Protein AF-A0A7N2MWD8-F1 (afdb_monomer_lite)

Radius of gyration: 21.96 Å; chains: 1; bounding box: 52×41×63 Å

Structure (mmCIF, N/CA/C/O backbone):
data_AF-A0A7N2MWD8-F1
#
_entry.id   AF-A0A7N2MWD8-F1
#
loop_
_atom_site.group_PDB
_atom_site.id
_atom_site.type_symbol
_atom_site.label_atom_id
_atom_site.label_alt_id
_atom_site.label_comp_id
_atom_site.label_asym_id
_atom_site.label_entity_id
_atom_site.label_seq_id
_atom_sit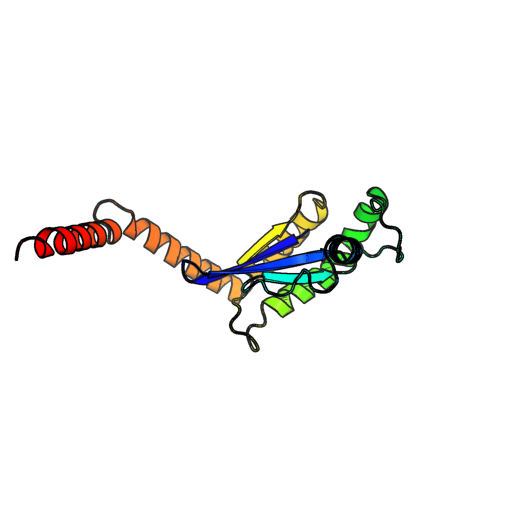e.pdbx_PDB_ins_code
_atom_site.Cartn_x
_atom_site.Cartn_y
_atom_site.Cartn_z
_atom_site.occupancy
_atom_site.B_iso_or_equiv
_atom_site.auth_seq_id
_atom_site.auth_comp_id
_atom_site.auth_asym_id
_atom_site.auth_atom_id
_atom_site.pdbx_PDB_model_num
ATOM 1 N N . MET A 1 1 ? 5.551 -8.218 -0.884 1.00 47.50 1 MET A N 1
ATOM 2 C CA . MET A 1 1 ? 4.086 -8.086 -0.717 1.00 47.50 1 MET A CA 1
ATOM 3 C C . MET A 1 1 ? 3.855 -6.931 0.242 1.00 47.50 1 MET A C 1
ATOM 5 O O . MET A 1 1 ? 4.570 -6.867 1.235 1.00 47.50 1 MET A O 1
ATOM 9 N N . VAL A 1 2 ? 2.971 -5.986 -0.072 1.00 51.81 2 VAL A N 1
ATOM 10 C CA . VAL A 1 2 ? 2.604 -4.909 0.863 1.00 51.81 2 VAL A CA 1
ATOM 11 C C . VAL A 1 2 ? 1.172 -5.179 1.305 1.00 51.81 2 VAL A C 1
ATOM 13 O O . VAL A 1 2 ? 0.279 -5.242 0.470 1.00 51.81 2 VAL A O 1
ATOM 16 N N . SER A 1 3 ? 0.954 -5.393 2.595 1.00 50.50 3 SER A N 1
ATOM 17 C CA . SER A 1 3 ? -0.372 -5.584 3.177 1.00 50.50 3 SER A CA 1
ATOM 18 C C . SER A 1 3 ? -0.814 -4.270 3.800 1.00 50.50 3 SER A C 1
ATOM 20 O O . SER A 1 3 ? -0.159 -3.753 4.700 1.00 50.50 3 SER A O 1
ATOM 22 N N . ILE A 1 4 ? -1.912 -3.713 3.315 1.00 57.56 4 ILE A N 1
ATOM 23 C CA . ILE A 1 4 ? -2.487 -2.475 3.830 1.00 57.56 4 ILE A CA 1
ATOM 24 C C . ILE A 1 4 ? -3.689 -2.857 4.688 1.00 57.56 4 ILE A C 1
ATOM 26 O O . ILE A 1 4 ? -4.593 -3.526 4.194 1.00 57.56 4 ILE A O 1
ATOM 30 N N . SER A 1 5 ? -3.706 -2.466 5.959 1.00 54.34 5 SER A N 1
ATOM 31 C CA . SER A 1 5 ? -4.840 -2.701 6.854 1.00 54.34 5 SER A CA 1
ATOM 32 C C . SER A 1 5 ? -5.543 -1.395 7.214 1.00 54.34 5 SER A C 1
ATOM 34 O O . SER A 1 5 ? -4.931 -0.333 7.345 1.00 54.34 5 SER A O 1
ATOM 36 N N . ALA A 1 6 ? -6.860 -1.489 7.342 1.00 54.94 6 ALA A N 1
ATOM 37 C CA . ALA A 1 6 ? -7.750 -0.408 7.716 1.00 54.94 6 ALA A CA 1
ATOM 38 C C . ALA A 1 6 ? -8.755 -0.934 8.761 1.00 54.94 6 ALA A C 1
ATOM 40 O O . ALA A 1 6 ? -9.222 -2.069 8.650 1.00 54.94 6 ALA A O 1
ATOM 41 N N . ASP A 1 7 ? -9.058 -0.149 9.797 1.00 45.53 7 ASP A N 1
ATOM 42 C CA . ASP A 1 7 ? -9.907 -0.559 10.931 1.00 45.53 7 ASP A CA 1
ATOM 43 C C . ASP A 1 7 ? -11.209 0.261 10.946 1.00 45.53 7 ASP A C 1
ATOM 45 O O . ASP A 1 7 ? -11.164 1.489 10.847 1.00 45.53 7 ASP A O 1
ATOM 49 N N . VAL A 1 8 ? -12.371 -0.404 11.020 1.00 46.59 8 VAL A N 1
ATOM 50 C CA . VAL A 1 8 ? -13.696 0.256 11.014 1.00 46.59 8 VAL A CA 1
ATOM 51 C C . VAL A 1 8 ? -14.326 0.316 12.400 1.00 46.59 8 VAL A C 1
ATOM 53 O O . VAL A 1 8 ? -15.143 1.199 12.645 1.00 46.59 8 VAL A O 1
ATOM 56 N N . LYS A 1 9 ? -14.025 -0.630 13.295 1.00 50.59 9 LYS A N 1
ATOM 57 C CA . LYS A 1 9 ? -14.752 -0.893 14.557 1.00 50.59 9 LYS A CA 1
ATOM 58 C C . LYS A 1 9 ? -13.965 -1.938 15.354 1.00 50.59 9 LYS A C 1
ATOM 60 O O . LYS A 1 9 ? -13.276 -2.723 14.716 1.00 50.59 9 LYS A O 1
ATOM 65 N N . PRO A 1 10 ? -14.170 -2.092 16.681 1.00 49.72 10 PRO A N 1
ATOM 66 C CA . PRO A 1 10 ? -13.300 -2.897 17.554 1.00 49.72 10 PRO A CA 1
ATOM 67 C C . PRO A 1 10 ? -13.060 -4.371 17.155 1.00 49.72 10 PRO A C 1
ATOM 69 O O . PRO A 1 10 ? -12.228 -5.019 17.782 1.00 49.72 10 PRO A O 1
ATOM 72 N N . HIS A 1 11 ? -13.728 -4.908 16.124 1.00 51.31 11 HIS A N 1
ATOM 73 C CA . HIS A 1 11 ? -13.570 -6.282 15.642 1.00 51.31 11 HIS A CA 1
ATOM 74 C C . HIS A 1 11 ? -13.656 -6.468 14.102 1.00 51.31 11 HIS A C 1
ATOM 76 O O . HIS A 1 11 ? -13.771 -7.610 13.663 1.00 51.31 11 HIS A O 1
ATOM 82 N N . ILE A 1 12 ? -13.639 -5.413 13.264 1.00 61.72 12 ILE A N 1
ATOM 83 C CA . ILE A 1 12 ? -13.724 -5.551 11.786 1.00 61.72 12 ILE A CA 1
ATOM 84 C C . ILE A 1 12 ? -12.550 -4.833 11.110 1.00 61.72 12 ILE A C 1
ATOM 86 O O . ILE A 1 12 ? -12.524 -3.604 11.040 1.00 61.72 12 ILE A O 1
ATOM 90 N N . PHE A 1 13 ? -11.630 -5.622 10.550 1.00 70.25 13 PHE A N 1
ATOM 91 C CA . PHE A 1 13 ? -10.498 -5.142 9.759 1.00 70.25 13 PHE A CA 1
ATOM 92 C C . PHE A 1 13 ? -10.747 -5.350 8.264 1.00 70.25 13 PHE A C 1
ATOM 94 O O . PHE A 1 13 ? -11.205 -6.414 7.846 1.00 70.25 13 PHE A O 1
ATOM 101 N N . HIS A 1 14 ? -10.386 -4.350 7.465 1.00 74.88 14 HIS A N 1
ATOM 102 C CA . HIS A 1 14 ? -10.243 -4.470 6.021 1.00 74.88 14 HIS A CA 1
ATOM 103 C C . HIS A 1 14 ? -8.763 -4.587 5.676 1.00 74.88 14 HIS A C 1
ATOM 105 O O . HIS A 1 14 ? -7.961 -3.736 6.055 1.00 74.88 14 HIS A O 1
ATOM 111 N N . VAL A 1 15 ? -8.396 -5.633 4.946 1.00 80.38 15 VAL A N 1
ATOM 112 C CA . VAL A 1 15 ? -7.019 -5.880 4.521 1.00 80.38 15 VAL A CA 1
ATOM 113 C C . VAL A 1 15 ? -6.964 -5.873 3.003 1.00 80.38 15 VAL A C 1
ATOM 115 O O . VAL A 1 15 ? -7.640 -6.651 2.343 1.00 80.38 15 VAL A O 1
ATOM 118 N N . SER A 1 16 ? -6.140 -5.000 2.437 1.00 83.75 16 SER A N 1
ATOM 119 C CA . SER A 1 16 ? -5.821 -4.987 1.013 1.00 83.75 16 SER A CA 1
ATOM 120 C C . SER A 1 16 ? -4.408 -5.522 0.808 1.00 83.75 16 SER A C 1
ATOM 122 O O . SER A 1 16 ? -3.428 -4.903 1.223 1.00 83.75 16 SER A O 1
ATOM 124 N N . PHE A 1 17 ? -4.291 -6.681 0.170 1.00 85.19 17 PHE A N 1
ATOM 125 C CA . PHE A 1 17 ? -3.017 -7.238 -0.264 1.00 85.19 17 PHE A CA 1
ATOM 126 C C . PHE A 1 17 ? -2.603 -6.593 -1.579 1.00 85.19 17 PHE A C 1
ATOM 128 O O . PHE A 1 17 ? -3.245 -6.792 -2.606 1.00 85.19 17 PHE A O 1
ATOM 135 N N . VAL A 1 18 ? -1.504 -5.851 -1.558 1.00 87.06 18 VAL A N 1
ATOM 136 C CA . VAL A 1 18 ? -0.910 -5.246 -2.746 1.00 87.06 18 VAL A CA 1
ATOM 137 C C . VAL A 1 18 ? 0.242 -6.121 -3.216 1.00 87.06 18 VAL A C 1
ATOM 139 O O . VAL A 1 18 ? 1.299 -6.233 -2.577 1.00 87.06 18 VAL A O 1
ATOM 142 N N . ASN A 1 19 ? 0.022 -6.760 -4.357 1.00 87.69 19 ASN A N 1
ATOM 143 C CA . ASN A 1 19 ? 1.003 -7.598 -5.021 1.00 87.69 19 ASN A CA 1
ATOM 144 C C . ASN A 1 19 ? 1.630 -6.859 -6.199 1.00 87.69 19 ASN A C 1
ATOM 146 O O . ASN A 1 19 ? 0.989 -6.060 -6.872 1.00 87.69 19 ASN A O 1
ATOM 150 N N . ILE A 1 20 ? 2.888 -7.171 -6.489 1.00 86.00 20 ILE A N 1
ATOM 151 C CA . ILE A 1 20 ? 3.437 -6.841 -7.801 1.00 86.00 20 ILE A CA 1
ATOM 152 C C . ILE A 1 20 ? 2.830 -7.772 -8.858 1.00 86.00 20 ILE A C 1
ATOM 154 O O . ILE A 1 20 ? 2.521 -8.926 -8.544 1.00 86.00 20 ILE A O 1
ATOM 158 N N . GLU A 1 21 ? 2.682 -7.300 -10.097 1.00 89.25 21 GLU A N 1
ATOM 159 C CA . GLU A 1 21 ? 2.034 -8.042 -11.194 1.00 89.25 21 GLU A CA 1
ATOM 160 C C . GLU A 1 21 ? 2.501 -9.491 -11.326 1.00 89.25 21 GLU A C 1
ATOM 162 O O . GLU A 1 21 ? 1.679 -10.404 -11.427 1.00 89.25 21 GLU A O 1
ATOM 167 N N . TYR A 1 22 ? 3.812 -9.724 -11.288 1.00 86.88 22 TYR A N 1
ATOM 168 C CA . TYR A 1 22 ? 4.360 -11.069 -11.405 1.00 86.88 22 TYR A CA 1
ATOM 169 C C . TYR A 1 22 ? 3.903 -12.005 -10.284 1.00 86.88 22 TYR A C 1
ATOM 171 O O . TYR A 1 22 ? 3.485 -13.134 -10.545 1.00 86.88 22 TYR A O 1
ATOM 179 N N . ASN A 1 23 ? 3.916 -11.529 -9.037 1.00 83.50 23 ASN A N 1
ATOM 180 C CA . ASN A 1 23 ? 3.474 -12.322 -7.891 1.00 83.50 23 ASN A CA 1
ATOM 181 C C . ASN A 1 23 ? 1.965 -12.558 -7.920 1.00 83.50 23 ASN A C 1
ATOM 183 O O . ASN A 1 23 ? 1.525 -13.660 -7.605 1.00 83.50 23 ASN A O 1
ATOM 187 N N . HIS A 1 24 ? 1.183 -11.560 -8.339 1.00 87.31 24 HIS A N 1
ATOM 188 C CA . HIS A 1 24 ? -0.260 -11.712 -8.496 1.00 87.31 24 HIS A CA 1
ATOM 189 C C . HIS A 1 24 ? -0.590 -12.803 -9.528 1.00 87.31 24 HIS A C 1
ATOM 191 O O . HIS A 1 24 ? -1.352 -13.725 -9.241 1.00 87.31 24 HIS A O 1
ATOM 197 N N . LYS A 1 25 ? 0.062 -12.764 -10.700 1.00 86.62 25 LYS A N 1
ATOM 198 C CA . LYS A 1 25 ? -0.090 -13.783 -11.751 1.00 86.62 25 LYS A CA 1
ATOM 199 C C . LYS A 1 25 ? 0.317 -15.173 -11.263 1.00 86.62 25 LYS A C 1
ATOM 201 O O . LYS A 1 25 ? -0.388 -16.141 -11.533 1.00 86.62 25 LYS A O 1
ATOM 206 N N . ARG A 1 26 ? 1.431 -15.286 -10.534 1.00 84.50 26 ARG A N 1
ATOM 207 C CA . ARG A 1 26 ? 1.878 -16.568 -9.966 1.00 84.50 26 ARG A CA 1
ATOM 208 C C . ARG A 1 26 ? 0.905 -17.120 -8.930 1.00 84.50 26 ARG A C 1
ATOM 210 O O . ARG A 1 26 ? 0.631 -18.315 -8.955 1.00 84.50 26 ARG A O 1
ATOM 217 N N . LEU A 1 27 ? 0.341 -16.267 -8.077 1.00 83.44 27 LEU A N 1
ATOM 218 C CA . LEU A 1 27 ? -0.653 -16.677 -7.087 1.00 83.44 27 LEU A CA 1
ATOM 219 C C . LEU A 1 27 ? -1.930 -17.196 -7.765 1.00 83.44 27 LEU A C 1
ATOM 221 O O . LEU A 1 27 ? -2.390 -18.287 -7.442 1.00 83.44 27 LEU A O 1
ATOM 225 N N . LEU A 1 28 ? -2.444 -16.491 -8.779 1.00 84.56 28 LEU A N 1
ATOM 226 C CA . LEU A 1 28 ? -3.608 -16.947 -9.552 1.00 84.56 28 LEU A CA 1
ATOM 227 C C . LEU A 1 28 ? -3.371 -18.285 -10.261 1.00 84.56 28 LEU A C 1
ATOM 229 O O . LEU A 1 28 ? -4.284 -19.097 -10.363 1.00 84.56 28 LEU A O 1
ATOM 233 N N . ARG A 1 29 ? -2.153 -18.545 -10.746 1.00 82.94 29 ARG A N 1
ATOM 234 C CA . ARG A 1 29 ? -1.820 -19.824 -11.392 1.00 82.94 29 ARG A CA 1
ATOM 235 C C . ARG A 1 29 ? -1.800 -20.992 -10.413 1.00 82.94 29 ARG A C 1
ATOM 237 O O . ARG A 1 29 ? -2.219 -22.082 -10.784 1.00 82.94 29 ARG A O 1
ATOM 244 N N . SER A 1 30 ? -1.309 -20.776 -9.194 1.00 78.69 30 SER A N 1
ATOM 245 C CA . SER A 1 30 ? -1.194 -21.841 -8.193 1.00 78.69 30 SER A CA 1
ATOM 246 C C . SER A 1 30 ? -2.504 -22.131 -7.464 1.00 78.69 30 SER A C 1
ATOM 248 O O . SER A 1 30 ? -2.700 -23.249 -6.996 1.00 78.69 30 SER A O 1
ATOM 250 N N . THR A 1 31 ? -3.393 -21.142 -7.368 1.00 78.00 31 THR A N 1
ATOM 251 C CA . THR A 1 31 ? -4.640 -21.249 -6.595 1.00 78.00 31 THR A CA 1
ATOM 252 C C . THR A 1 31 ? -5.901 -21.300 -7.471 1.00 78.00 31 THR A C 1
ATOM 254 O O . THR A 1 31 ? -6.890 -21.912 -7.074 1.00 78.00 31 THR A O 1
ATOM 257 N N . GLY A 1 32 ? -5.861 -20.738 -8.687 1.00 78.94 32 GLY A N 1
ATOM 258 C CA . GLY A 1 32 ? -6.988 -20.631 -9.624 1.00 78.94 32 GLY A CA 1
ATOM 259 C C . GLY A 1 32 ? -7.487 -19.185 -9.829 1.00 78.94 32 GLY A C 1
ATOM 260 O O . GLY A 1 32 ? -7.161 -18.296 -9.041 1.00 78.94 32 GLY A O 1
ATOM 261 N N . PRO A 1 33 ? -8.294 -18.911 -10.874 1.00 73.12 33 PRO A N 1
ATOM 262 C CA . PRO A 1 33 ? -8.735 -17.553 -11.233 1.00 73.12 33 PRO A CA 1
ATOM 263 C C . PRO A 1 33 ? -9.674 -16.896 -10.207 1.00 73.12 33 PRO A C 1
ATOM 265 O O . PRO A 1 33 ? -9.697 -15.675 -10.115 1.00 73.12 33 PRO A O 1
ATOM 268 N N . ASN A 1 34 ? -10.386 -17.696 -9.409 1.00 74.25 34 ASN A N 1
ATOM 269 C CA . ASN A 1 34 ? -11.359 -17.229 -8.412 1.00 74.25 34 ASN A CA 1
ATOM 270 C C . ASN A 1 34 ? -10.794 -17.272 -6.980 1.00 74.25 34 ASN A C 1
ATOM 272 O O . ASN A 1 34 ? -11.535 -17.267 -6.004 1.00 74.25 34 ASN A O 1
ATOM 276 N N . SER A 1 35 ? -9.473 -17.380 -6.825 1.00 67.25 35 SER A N 1
ATOM 277 C CA . SER A 1 35 ? -8.838 -17.637 -5.517 1.00 67.25 35 SER A CA 1
ATOM 278 C C . SER A 1 35 ? -8.888 -16.472 -4.545 1.00 67.25 35 SER A C 1
ATOM 280 O O . SER A 1 35 ? -8.554 -16.623 -3.372 1.00 67.25 35 SER A O 1
ATOM 282 N N . PHE A 1 36 ? -9.279 -15.307 -5.043 1.00 69.69 36 PHE A N 1
ATOM 283 C CA . PHE A 1 36 ? -9.473 -14.101 -4.256 1.00 69.69 36 PHE A CA 1
ATOM 284 C C . PHE A 1 36 ? -10.953 -13.841 -3.955 1.00 69.69 36 PHE A C 1
ATOM 286 O O . PHE A 1 36 ? -11.261 -12.912 -3.210 1.00 69.69 36 PHE A O 1
ATOM 293 N N . ASP A 1 37 ? -11.858 -14.673 -4.479 1.00 68.19 37 ASP A N 1
ATOM 294 C CA . ASP A 1 37 ? -13.291 -14.555 -4.240 1.00 68.19 37 ASP A CA 1
ATOM 295 C C . ASP A 1 37 ? -13.670 -15.174 -2.885 1.00 68.19 37 ASP A C 1
ATOM 297 O O . ASP A 1 37 ? -13.104 -16.172 -2.442 1.00 68.19 37 ASP A O 1
ATOM 301 N N . GLY A 1 38 ? -14.674 -14.595 -2.220 1.00 62.97 38 GLY A N 1
ATOM 302 C CA . GLY A 1 38 ? -15.300 -15.185 -1.027 1.00 62.97 38 GLY A CA 1
ATOM 303 C C . GLY A 1 38 ? -14.740 -14.740 0.329 1.00 62.97 38 GLY A C 1
ATOM 304 O O . GLY A 1 38 ? -15.300 -15.117 1.357 1.00 62.97 38 GLY A O 1
ATOM 305 N N . PHE A 1 39 ? -13.705 -13.897 0.368 1.00 64.81 39 PHE A N 1
ATOM 306 C CA . PHE A 1 39 ? -13.156 -13.369 1.620 1.00 64.81 39 PHE A CA 1
ATOM 307 C C . PHE A 1 39 ? -13.742 -11.992 1.964 1.00 64.81 39 PHE A C 1
ATOM 309 O O . PHE A 1 39 ? -13.254 -10.954 1.518 1.00 64.81 39 PHE A O 1
ATOM 316 N N . SER A 1 40 ? -14.783 -11.953 2.802 1.00 68.56 40 SER A N 1
ATOM 317 C CA . SER A 1 40 ? -15.305 -10.681 3.317 1.00 68.56 40 SER A CA 1
ATOM 318 C C . SER A 1 40 ? -14.232 -9.958 4.141 1.00 68.56 40 SER A C 1
ATOM 320 O O . SER A 1 40 ? -13.744 -10.513 5.124 1.00 68.56 40 SER A O 1
ATOM 322 N N . GLY A 1 41 ? -13.881 -8.729 3.758 1.00 72.56 41 GLY A N 1
ATOM 323 C CA . GLY A 1 41 ? -12.856 -7.929 4.441 1.00 72.56 41 GLY A CA 1
ATOM 324 C C . GLY A 1 41 ? -11.458 -8.022 3.825 1.00 72.56 41 GLY A C 1
ATOM 325 O O . GLY A 1 41 ? -10.566 -7.317 4.289 1.00 72.56 41 GLY A O 1
ATOM 326 N N . PHE A 1 42 ? -11.262 -8.813 2.765 1.00 78.25 42 PHE A N 1
ATOM 327 C CA . PHE A 1 42 ? -9.982 -8.903 2.064 1.00 78.25 42 PHE A CA 1
ATOM 328 C C . PHE A 1 42 ? -10.106 -8.457 0.609 1.00 78.25 42 PHE A C 1
ATOM 330 O O . PHE A 1 42 ? -10.985 -8.913 -0.114 1.00 78.25 42 PHE A O 1
ATOM 337 N N . ASN A 1 43 ? -9.191 -7.594 0.179 1.00 81.62 43 ASN A N 1
ATOM 338 C CA . ASN A 1 43 ? -9.053 -7.147 -1.201 1.00 81.62 43 ASN A CA 1
ATOM 339 C C . ASN A 1 43 ? -7.658 -7.501 -1.715 1.00 81.62 43 ASN A C 1
ATOM 341 O O . ASN A 1 43 ? -6.691 -7.517 -0.955 1.00 81.62 43 ASN A O 1
ATOM 345 N N . PHE A 1 44 ? -7.542 -7.738 -3.017 1.00 85.19 44 PHE A N 1
ATOM 346 C CA . PHE A 1 44 ? -6.264 -7.983 -3.675 1.00 85.19 44 PHE A CA 1
ATOM 347 C C . PHE A 1 44 ? -6.087 -6.956 -4.788 1.00 85.19 44 PHE A C 1
ATOM 349 O O . PHE A 1 44 ? -6.879 -6.893 -5.721 1.00 85.19 44 PHE A O 1
ATOM 356 N N . GLU A 1 45 ? -5.044 -6.147 -4.675 1.00 88.12 45 GLU A N 1
ATOM 357 C CA . GLU A 1 45 ? -4.695 -5.086 -5.614 1.00 88.12 45 GLU A CA 1
ATOM 358 C C . GLU A 1 45 ? -3.328 -5.389 -6.234 1.00 88.12 45 GLU A C 1
ATOM 360 O O . GLU A 1 45 ? -2.509 -6.133 -5.676 1.00 88.12 45 GLU A O 1
ATOM 365 N N . THR A 1 46 ? -3.078 -4.826 -7.414 1.00 89.69 46 THR A N 1
ATOM 366 C CA . THR A 1 46 ? -1.847 -5.086 -8.168 1.00 89.69 46 THR A CA 1
ATOM 367 C C . THR A 1 46 ? -1.150 -3.792 -8.564 1.00 89.69 46 THR A C 1
ATOM 369 O O . THR A 1 46 ? -1.797 -2.841 -8.995 1.00 89.69 46 THR A O 1
ATOM 372 N N . ILE A 1 47 ? 0.179 -3.774 -8.452 1.00 89.00 47 ILE A N 1
ATOM 373 C CA . ILE A 1 47 ? 1.047 -2.697 -8.943 1.00 89.00 47 ILE A CA 1
ATOM 374 C C . ILE A 1 47 ? 2.102 -3.249 -9.919 1.00 89.00 47 ILE A C 1
ATOM 376 O O . ILE A 1 47 ? 2.520 -4.403 -9.782 1.00 89.00 47 ILE A O 1
ATOM 380 N N . PRO A 1 48 ? 2.569 -2.453 -10.895 1.00 87.75 48 PRO A N 1
ATOM 381 C CA . PRO A 1 48 ? 3.589 -2.894 -11.844 1.00 87.75 48 PRO A CA 1
ATOM 382 C C . PRO A 1 48 ? 4.946 -3.101 -11.156 1.00 87.75 48 PRO A C 1
ATOM 384 O O . PRO A 1 48 ? 5.328 -2.323 -10.283 1.00 87.75 48 PRO A O 1
ATOM 387 N N . ASP A 1 49 ? 5.699 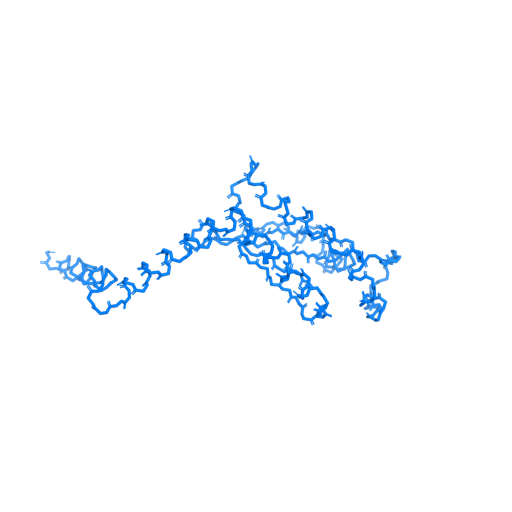-4.121 -11.580 1.00 83.94 49 ASP A N 1
ATOM 388 C CA . ASP A 1 49 ? 7.077 -4.391 -11.125 1.00 83.94 49 ASP A CA 1
ATOM 389 C C . ASP A 1 49 ? 8.156 -3.721 -11.996 1.00 83.94 49 ASP A C 1
ATOM 391 O O . ASP A 1 49 ? 9.331 -3.683 -11.621 1.00 83.94 49 ASP A O 1
ATOM 395 N N . GLY A 1 50 ? 7.768 -3.175 -13.153 1.00 84.38 50 GLY A N 1
ATOM 396 C CA . GLY A 1 50 ? 8.660 -2.510 -14.109 1.00 84.38 50 GLY A CA 1
ATOM 397 C C . GLY A 1 50 ? 9.605 -3.445 -14.859 1.00 84.38 50 GLY A C 1
ATOM 398 O O . GLY A 1 50 ? 10.537 -2.977 -15.514 1.00 84.38 50 GLY A O 1
ATOM 399 N N . LEU A 1 51 ? 9.379 -4.758 -14.775 1.00 85.25 51 LEU A N 1
ATOM 400 C CA . LEU A 1 51 ? 10.160 -5.749 -15.500 1.00 85.25 51 LEU A CA 1
ATOM 401 C C . LEU A 1 51 ? 9.441 -6.178 -16.788 1.00 85.25 51 LEU A C 1
ATOM 403 O O . LEU A 1 51 ? 8.218 -6.066 -16.890 1.00 85.25 51 LEU A O 1
ATOM 407 N N . PRO A 1 52 ? 10.178 -6.683 -17.796 1.00 84.19 52 PRO A N 1
ATOM 408 C CA . PRO A 1 52 ? 9.560 -7.283 -18.969 1.00 84.19 52 PRO A CA 1
ATOM 409 C C . PRO A 1 52 ? 8.598 -8.401 -18.566 1.00 84.19 52 PRO A C 1
ATOM 411 O O . PRO A 1 52 ? 8.903 -9.203 -17.678 1.00 84.19 52 PRO A O 1
ATOM 414 N N . HIS A 1 53 ? 7.454 -8.475 -19.245 1.00 81.44 53 HIS A N 1
ATOM 415 C CA . HIS A 1 53 ? 6.499 -9.548 -19.011 1.00 81.44 53 HIS A CA 1
ATOM 416 C C . HIS A 1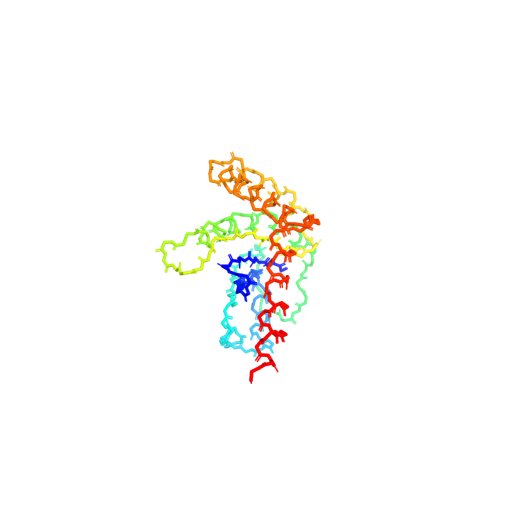 53 ? 7.157 -10.915 -19.218 1.00 81.44 53 HIS A C 1
ATOM 418 O O . HIS A 1 53 ? 7.850 -11.157 -20.205 1.00 81.44 53 HIS A O 1
ATOM 424 N N . SER A 1 54 ? 6.917 -11.808 -18.265 1.00 77.00 54 SER A N 1
ATOM 425 C CA . SER A 1 54 ? 7.367 -13.190 -18.307 1.00 77.00 54 SER A CA 1
ATOM 426 C C . SER A 1 54 ? 6.228 -14.084 -17.854 1.00 77.00 54 SER A C 1
ATOM 428 O O . SER A 1 54 ? 5.668 -13.886 -16.775 1.00 77.00 54 SER A O 1
ATOM 430 N N . ASP A 1 55 ? 5.920 -15.083 -18.676 1.00 74.88 55 ASP A N 1
ATOM 431 C CA . ASP A 1 55 ? 4.980 -16.147 -18.338 1.00 74.88 55 ASP A CA 1
ATOM 432 C C . ASP A 1 55 ? 5.677 -17.366 -17.723 1.00 74.88 55 ASP A C 1
ATOM 434 O O . ASP A 1 55 ? 5.031 -18.387 -17.496 1.00 74.88 55 ASP A O 1
ATOM 438 N N . ALA A 1 56 ? 6.976 -17.290 -17.433 1.00 75.56 56 ALA A N 1
ATOM 439 C CA . ALA A 1 56 ? 7.682 -18.375 -16.767 1.00 75.56 56 ALA A CA 1
ATOM 440 C C . ALA A 1 56 ? 7.287 -18.439 -15.282 1.00 75.56 56 ALA A C 1
ATOM 442 O O . ALA A 1 56 ? 7.380 -17.433 -14.573 1.00 75.56 56 ALA A O 1
ATOM 443 N N . ASP A 1 57 ? 6.887 -19.618 -14.797 1.00 73.62 57 ASP A N 1
ATOM 444 C CA . ASP A 1 57 ? 6.635 -19.862 -13.371 1.00 73.62 57 ASP A CA 1
ATOM 445 C C . ASP A 1 57 ? 7.937 -20.229 -12.645 1.00 73.62 57 ASP A C 1
ATOM 447 O O . ASP A 1 57 ? 8.188 -21.370 -12.266 1.00 73.62 57 ASP A O 1
ATOM 451 N N . VAL A 1 58 ? 8.823 -19.244 -12.528 1.00 79.94 58 VAL A N 1
ATOM 452 C CA . VAL A 1 58 ? 10.122 -19.364 -11.856 1.00 79.94 58 VAL A CA 1
ATOM 453 C C . VAL A 1 58 ? 10.272 -18.240 -10.833 1.00 79.94 58 VAL A C 1
ATOM 455 O O . VAL A 1 58 ? 9.422 -17.364 -10.706 1.00 79.94 58 VAL A O 1
ATOM 458 N N . SER A 1 59 ? 11.342 -18.241 -10.046 1.00 77.19 59 SER A N 1
ATOM 459 C CA . SER A 1 59 ? 11.652 -17.057 -9.242 1.00 77.19 59 SER A CA 1
ATOM 460 C C . SER A 1 59 ? 12.125 -15.930 -10.160 1.00 77.19 59 SER A C 1
ATOM 462 O O . SER A 1 59 ? 13.006 -16.132 -10.997 1.00 77.19 59 SER A O 1
ATOM 464 N N . GLN A 1 60 ? 11.547 -14.738 -9.999 1.00 77.00 60 GLN A N 1
ATOM 465 C CA . GLN A 1 60 ? 11.993 -13.548 -10.721 1.00 77.00 60 GLN A CA 1
ATOM 466 C C . GLN A 1 60 ? 13.448 -13.223 -10.365 1.00 77.00 60 GLN A C 1
ATOM 468 O O . GLN A 1 60 ? 13.906 -13.489 -9.251 1.00 77.00 60 GLN A O 1
ATOM 473 N N . HIS A 1 61 ? 14.180 -12.627 -11.308 1.00 82.00 61 HIS A N 1
ATOM 474 C CA . HIS A 1 61 ? 15.572 -12.258 -11.081 1.00 82.00 61 HIS A CA 1
ATOM 475 C C . HIS A 1 61 ? 15.667 -11.134 -10.040 1.00 82.00 61 HIS A C 1
ATOM 477 O O . HIS A 1 61 ? 15.464 -9.954 -10.338 1.00 82.00 61 HIS A O 1
ATOM 483 N N . ILE A 1 62 ? 15.993 -11.536 -8.815 1.00 78.94 62 ILE A N 1
ATOM 484 C CA . ILE A 1 62 ? 16.008 -10.711 -7.607 1.00 78.94 62 ILE A CA 1
ATOM 485 C C . ILE A 1 62 ? 16.778 -9.377 -7.794 1.00 78.94 62 ILE A C 1
ATOM 487 O O . ILE A 1 62 ? 16.204 -8.329 -7.498 1.00 78.94 62 ILE A O 1
ATOM 491 N N . PRO A 1 63 ? 18.007 -9.341 -8.357 1.00 77.44 63 PRO A N 1
ATOM 492 C CA . PRO A 1 63 ? 18.717 -8.076 -8.585 1.00 77.44 63 PRO A CA 1
ATOM 493 C C . PRO A 1 63 ? 18.019 -7.120 -9.561 1.00 77.44 63 PRO A C 1
ATOM 495 O O . PRO A 1 63 ? 18.063 -5.902 -9.383 1.00 77.44 63 PRO A O 1
ATOM 498 N N . SER A 1 64 ? 17.371 -7.653 -10.602 1.00 80.81 64 SER A N 1
ATOM 499 C CA . SER A 1 64 ? 16.629 -6.827 -11.565 1.00 80.81 64 SER A CA 1
ATOM 500 C C . SER A 1 64 ? 15.402 -6.215 -10.903 1.00 80.81 64 SER A C 1
ATOM 502 O O . SER A 1 64 ? 15.128 -5.032 -11.091 1.00 80.81 64 SER A O 1
ATOM 504 N N . LEU A 1 65 ? 14.713 -7.009 -10.082 1.00 78.69 65 LEU A N 1
ATOM 505 C CA . LEU A 1 65 ? 13.567 -6.567 -9.305 1.00 78.69 65 LEU A CA 1
ATOM 506 C C . LEU A 1 65 ? 13.964 -5.454 -8.323 1.00 78.69 65 LEU A C 1
ATOM 508 O O . LEU A 1 65 ? 13.373 -4.379 -8.355 1.00 78.69 65 LEU A O 1
ATOM 512 N N . ALA A 1 66 ? 15.039 -5.648 -7.552 1.00 72.19 66 ALA A N 1
ATOM 513 C CA . ALA A 1 66 ? 15.561 -4.643 -6.620 1.00 72.19 66 ALA A CA 1
ATOM 514 C C . ALA A 1 66 ? 15.894 -3.298 -7.298 1.00 72.19 66 ALA A C 1
ATOM 516 O O . ALA A 1 66 ? 15.708 -2.236 -6.711 1.00 72.19 66 ALA A O 1
ATOM 517 N N . LYS A 1 67 ? 16.357 -3.325 -8.555 1.00 75.44 67 LYS A N 1
ATOM 518 C CA . LYS A 1 67 ? 16.665 -2.117 -9.339 1.00 75.44 67 LYS A CA 1
ATOM 519 C C . LYS A 1 67 ? 15.423 -1.447 -9.942 1.00 75.44 67 LYS A C 1
ATOM 521 O O . LYS A 1 67 ? 15.449 -0.240 -10.193 1.00 75.44 67 LYS A O 1
ATOM 526 N N . SER A 1 68 ? 14.385 -2.227 -10.230 1.00 78.00 68 SER A N 1
ATOM 527 C CA . SER A 1 68 ? 13.171 -1.783 -10.920 1.00 78.00 68 SER A CA 1
ATOM 528 C C . SER A 1 68 ? 12.131 -1.212 -9.956 1.00 78.00 68 SER A C 1
ATOM 530 O O . SER A 1 68 ? 11.609 -0.121 -10.180 1.00 78.00 68 SER A O 1
ATOM 532 N N . LEU A 1 69 ? 11.888 -1.901 -8.834 1.00 77.19 69 LEU A N 1
ATOM 533 C CA . LEU A 1 69 ? 10.813 -1.564 -7.898 1.00 77.19 69 LEU A CA 1
ATOM 534 C C . LEU A 1 69 ? 10.852 -0.113 -7.384 1.00 77.19 69 LEU A C 1
ATOM 536 O O . LEU A 1 69 ? 9.798 0.524 -7.408 1.00 77.19 69 LEU A O 1
ATOM 540 N N . PRO A 1 70 ? 12.002 0.468 -6.980 1.00 69.12 70 PRO A N 1
ATOM 541 C CA . PRO A 1 70 ? 12.032 1.864 -6.531 1.00 69.12 70 PRO A CA 1
ATOM 542 C C . PRO A 1 70 ? 11.615 2.857 -7.623 1.00 69.12 70 PRO A C 1
ATOM 544 O O . PRO A 1 70 ? 11.042 3.901 -7.342 1.00 69.12 70 PRO A O 1
ATOM 547 N N . LYS A 1 71 ? 11.868 2.525 -8.894 1.00 72.88 71 LYS A N 1
ATOM 548 C CA . LYS A 1 71 ? 11.581 3.406 -10.033 1.00 72.88 71 LYS A CA 1
ATOM 549 C C . LYS A 1 71 ? 10.139 3.306 -10.502 1.00 72.88 71 LYS A C 1
ATOM 551 O O . LYS A 1 71 ? 9.608 4.270 -11.044 1.00 72.88 71 LYS A O 1
ATOM 556 N N . THR A 1 72 ? 9.535 2.133 -10.346 1.00 76.25 72 THR A N 1
ATOM 557 C CA . THR A 1 72 ? 8.252 1.825 -10.979 1.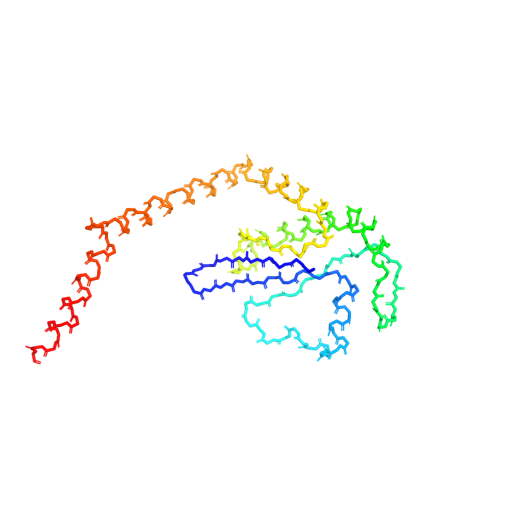00 76.25 72 THR A CA 1
ATOM 558 C C . THR A 1 72 ? 7.099 1.737 -9.991 1.00 76.25 72 THR A C 1
ATOM 560 O O . THR A 1 72 ? 5.977 2.050 -10.372 1.00 76.25 72 THR A O 1
ATOM 563 N N . CYS A 1 73 ? 7.332 1.363 -8.732 1.00 75.25 73 CYS A N 1
ATOM 564 C CA . CYS A 1 73 ? 6.235 1.093 -7.800 1.00 75.25 73 CYS A CA 1
ATOM 565 C C . CYS A 1 73 ? 5.766 2.306 -7.001 1.00 75.25 73 CYS A C 1
ATOM 567 O O . CYS A 1 73 ? 4.621 2.295 -6.561 1.00 75.25 73 CYS A O 1
ATOM 569 N N . LEU A 1 74 ? 6.601 3.335 -6.809 1.00 74.69 74 LEU A N 1
ATOM 570 C CA . LEU A 1 74 ? 6.281 4.436 -5.895 1.00 74.69 74 LEU A CA 1
ATOM 571 C C . LEU A 1 74 ? 5.011 5.187 -6.316 1.00 74.69 74 LEU A C 1
ATOM 573 O O . LEU A 1 74 ? 4.066 5.294 -5.538 1.00 74.69 74 LEU A O 1
ATOM 577 N N . VAL A 1 75 ? 4.964 5.657 -7.564 1.00 78.88 75 VAL A N 1
ATOM 578 C CA . VAL A 1 75 ? 3.817 6.418 -8.083 1.00 78.88 75 VAL A CA 1
ATOM 579 C C . VAL A 1 75 ? 2.534 5.569 -8.109 1.00 78.88 75 VAL A C 1
ATOM 581 O O . VAL A 1 75 ? 1.525 6.021 -7.568 1.00 78.88 75 VAL A O 1
ATOM 584 N N . PRO A 1 76 ? 2.532 4.332 -8.647 1.00 81.94 76 PRO A N 1
ATOM 585 C CA . PRO A 1 76 ? 1.364 3.454 -8.575 1.00 81.94 76 PRO A CA 1
ATOM 586 C C . PRO A 1 76 ? 0.903 3.145 -7.150 1.00 81.94 76 PRO A C 1
ATOM 588 O O . PRO A 1 76 ? -0.300 3.115 -6.906 1.00 81.94 76 PRO A O 1
ATOM 591 N N . LEU A 1 77 ? 1.831 2.948 -6.206 1.00 81.12 77 LEU A N 1
ATOM 592 C CA . LEU A 1 77 ? 1.494 2.698 -4.806 1.00 81.12 77 LEU A CA 1
ATOM 593 C C . LEU A 1 77 ? 0.823 3.920 -4.170 1.00 81.12 77 LEU A C 1
ATOM 595 O O . LEU A 1 77 ? -0.195 3.767 -3.502 1.00 81.12 77 LEU A O 1
ATOM 599 N N . CYS A 1 78 ? 1.339 5.127 -4.419 1.00 78.88 78 CYS A N 1
ATOM 600 C CA . CYS A 1 78 ? 0.725 6.364 -3.934 1.00 78.88 78 CYS A CA 1
ATOM 601 C C . CYS A 1 78 ? -0.685 6.540 -4.504 1.00 78.88 78 CYS A C 1
ATOM 603 O O . CYS A 1 78 ? -1.628 6.748 -3.747 1.00 78.88 78 CYS A O 1
ATOM 605 N N . ASN A 1 79 ? -0.850 6.366 -5.818 1.00 82.62 79 ASN A N 1
ATOM 606 C CA . ASN A 1 79 ? -2.157 6.449 -6.471 1.00 82.62 79 ASN A CA 1
ATOM 607 C C . ASN A 1 79 ? -3.144 5.418 -5.908 1.00 82.62 79 ASN A C 1
ATOM 609 O O . ASN A 1 79 ? -4.318 5.729 -5.712 1.00 82.62 79 ASN A O 1
ATOM 613 N N . LEU A 1 80 ? -2.669 4.203 -5.617 1.00 84.94 80 LEU A N 1
ATOM 614 C CA . LEU A 1 80 ? -3.480 3.161 -4.999 1.00 84.94 80 LEU A CA 1
ATOM 615 C C . LEU A 1 80 ? -3.897 3.543 -3.575 1.00 84.94 80 LEU A C 1
ATOM 617 O O . LEU A 1 80 ? -5.066 3.405 -3.238 1.00 84.94 80 LEU A O 1
ATOM 621 N N . ILE A 1 81 ? -2.986 4.071 -2.755 1.00 82.88 81 ILE A N 1
ATOM 622 C CA . ILE A 1 81 ? -3.311 4.550 -1.403 1.00 82.88 81 ILE A CA 1
ATOM 623 C C . ILE A 1 81 ? -4.322 5.701 -1.468 1.00 82.88 81 ILE A C 1
ATOM 625 O O . ILE A 1 81 ? -5.295 5.700 -0.718 1.00 82.88 81 ILE A O 1
ATOM 629 N N . THR A 1 82 ? -4.147 6.653 -2.388 1.00 84.12 82 THR A N 1
ATOM 630 C CA . THR A 1 82 ? -5.109 7.742 -2.609 1.00 84.12 82 THR A CA 1
ATOM 631 C C . THR A 1 82 ? -6.486 7.199 -2.987 1.00 84.12 82 THR A C 1
ATOM 633 O O . THR A 1 82 ? -7.475 7.629 -2.402 1.00 84.12 82 THR A O 1
ATOM 636 N N . LYS A 1 83 ? -6.551 6.217 -3.896 1.00 85.75 83 LYS A N 1
ATOM 637 C CA . LYS A 1 83 ? -7.794 5.526 -4.275 1.00 85.75 83 LYS A CA 1
ATOM 638 C C . LYS A 1 83 ? -8.436 4.816 -3.079 1.00 85.75 83 LYS A C 1
ATOM 640 O O . LYS A 1 83 ? -9.637 4.938 -2.885 1.00 85.75 83 LYS A O 1
ATOM 645 N N . LEU A 1 84 ? -7.656 4.091 -2.275 1.00 82.88 84 LEU A N 1
ATOM 646 C CA . LEU A 1 84 ? -8.156 3.374 -1.093 1.00 82.88 84 LEU A CA 1
ATOM 647 C C . LEU A 1 84 ? -8.665 4.330 -0.002 1.00 82.88 84 LEU A C 1
ATOM 649 O O . LEU A 1 84 ? -9.593 3.994 0.725 1.00 82.88 84 LEU A O 1
ATOM 653 N N . ASN A 1 85 ? -8.082 5.526 0.096 1.00 83.38 85 ASN A N 1
ATOM 654 C CA . ASN A 1 85 ? -8.515 6.569 1.026 1.00 83.38 85 ASN A CA 1
ATOM 655 C C . ASN A 1 85 ? -9.742 7.356 0.543 1.00 83.38 85 ASN A C 1
ATOM 657 O O . ASN A 1 85 ? -10.354 8.073 1.342 1.00 83.38 85 ASN A O 1
ATOM 661 N N . ASP A 1 86 ? -10.111 7.247 -0.735 1.00 83.75 86 ASP A N 1
ATOM 662 C CA . ASP A 1 86 ? -11.313 7.868 -1.287 1.00 83.75 86 ASP A CA 1
ATOM 663 C C . ASP A 1 86 ? -12.563 7.049 -0.924 1.00 83.75 86 ASP A C 1
ATOM 665 O O . ASP A 1 86 ? -13.098 6.245 -1.688 1.00 83.75 86 ASP A O 1
ATOM 669 N N . THR A 1 87 ? -13.031 7.268 0.303 1.00 71.06 87 THR A N 1
ATOM 670 C CA . THR A 1 87 ? -14.190 6.581 0.901 1.00 71.06 87 THR A CA 1
ATOM 671 C C . THR A 1 87 ? -15.541 7.050 0.354 1.00 71.06 87 THR A C 1
ATOM 673 O O . THR A 1 87 ? -16.583 6.544 0.758 1.00 71.06 87 THR A O 1
ATOM 676 N N . SER A 1 88 ? -15.552 7.965 -0.619 1.00 73.81 88 SER A N 1
ATOM 677 C CA . SER A 1 88 ? -16.774 8.538 -1.201 1.00 73.81 88 SER A CA 1
ATOM 678 C C . SER A 1 88 ? -17.705 7.494 -1.836 1.00 73.81 88 SER A C 1
ATOM 680 O O . SER A 1 88 ? -18.893 7.752 -2.016 1.00 73.81 88 SER A O 1
ATOM 682 N N . SER A 1 89 ? -17.169 6.322 -2.194 1.00 63.28 89 SER A N 1
ATOM 683 C CA . SER A 1 89 ? -17.874 5.265 -2.932 1.00 63.28 89 SER A CA 1
ATOM 684 C C . SER A 1 89 ? -18.027 3.939 -2.175 1.00 63.28 89 SER A C 1
ATOM 686 O O . SER A 1 89 ? -18.665 3.022 -2.693 1.00 63.28 89 SER A O 1
ATOM 688 N N . SER A 1 90 ? -17.473 3.800 -0.963 1.00 68.06 90 SER A N 1
ATOM 689 C CA . SER A 1 90 ? -17.520 2.536 -0.215 1.00 68.06 90 SER A CA 1
ATOM 690 C C . SER A 1 90 ? -17.579 2.746 1.301 1.00 68.06 90 SER A C 1
ATOM 692 O O . SER A 1 90 ? -17.075 3.734 1.818 1.00 68.06 90 SER A O 1
ATOM 694 N N . ASN A 1 91 ? -18.133 1.773 2.032 1.00 70.25 91 ASN A N 1
ATOM 695 C CA . ASN A 1 91 ? -18.116 1.753 3.505 1.00 70.25 91 ASN A CA 1
ATOM 696 C C . ASN A 1 91 ? -16.763 1.280 4.087 1.00 70.25 91 ASN A C 1
ATOM 698 O O . ASN A 1 91 ? -16.696 0.905 5.258 1.00 70.25 91 ASN A O 1
ATOM 702 N N . VAL A 1 92 ? -15.708 1.231 3.268 1.00 72.69 92 VAL A N 1
ATOM 703 C CA . VAL A 1 92 ? -14.350 0.860 3.687 1.00 72.69 92 VAL A CA 1
ATOM 704 C C . VAL A 1 92 ? -13.685 2.106 4.279 1.00 72.69 92 VAL A C 1
ATOM 706 O O . VAL A 1 92 ? -13.816 3.186 3.704 1.00 72.69 92 VAL A O 1
ATOM 709 N N . PRO A 1 93 ? -13.005 2.007 5.430 1.00 74.25 93 PRO A N 1
ATOM 710 C CA . PRO A 1 93 ? -12.382 3.157 6.062 1.00 74.25 93 PRO A CA 1
ATOM 711 C C . PRO A 1 93 ? -11.072 3.497 5.332 1.00 74.25 93 PRO A C 1
ATOM 713 O O . PRO A 1 93 ? -10.509 2.639 4.643 1.00 74.25 93 PRO A O 1
ATOM 716 N N . PRO A 1 94 ? -10.541 4.717 5.514 1.00 80.50 94 PRO A N 1
ATOM 717 C CA . PRO A 1 94 ? -9.228 5.064 4.994 1.00 80.50 94 PRO A CA 1
ATOM 718 C C . PRO A 1 94 ? -8.146 4.137 5.554 1.00 80.50 94 PRO A C 1
ATOM 720 O O . PRO A 1 94 ? -8.259 3.616 6.665 1.00 80.50 94 PRO A O 1
ATOM 723 N N . VAL A 1 95 ? -7.067 3.984 4.798 1.00 80.81 95 VAL A N 1
ATOM 724 C CA . VAL A 1 95 ? -5.871 3.246 5.193 1.00 80.81 95 VAL A CA 1
ATOM 725 C C . VAL A 1 95 ? -5.330 3.786 6.515 1.00 80.81 95 VAL A C 1
ATOM 727 O O . VAL A 1 95 ? -5.003 4.968 6.625 1.00 80.81 95 VAL A O 1
ATOM 730 N N . THR A 1 96 ? -5.186 2.906 7.506 1.00 76.25 96 THR A N 1
ATOM 731 C CA . THR A 1 96 ? -4.627 3.258 8.820 1.00 76.25 96 THR A CA 1
ATOM 732 C C . THR A 1 96 ? -3.235 2.680 9.034 1.00 76.25 96 THR A C 1
ATOM 734 O O . THR A 1 96 ? -2.471 3.207 9.840 1.00 76.25 96 THR A O 1
ATOM 737 N N . THR A 1 97 ? -2.878 1.590 8.351 1.00 78.25 97 THR A N 1
ATOM 738 C CA . THR A 1 97 ? -1.594 0.905 8.537 1.00 78.25 97 THR A CA 1
ATOM 739 C C . THR A 1 97 ? -1.106 0.264 7.240 1.00 78.25 97 THR A C 1
ATOM 741 O O . THR A 1 97 ? -1.875 -0.313 6.474 1.00 78.25 97 THR A O 1
ATOM 744 N N . ILE A 1 98 ? 0.205 0.346 7.005 1.00 79.56 98 ILE A N 1
ATOM 745 C CA . ILE A 1 98 ? 0.890 -0.296 5.880 1.00 79.56 98 ILE A CA 1
ATOM 746 C C . ILE A 1 98 ? 1.963 -1.225 6.444 1.00 79.56 98 ILE A C 1
ATOM 748 O O . ILE A 1 98 ? 2.839 -0.802 7.193 1.00 79.56 98 ILE A O 1
ATOM 752 N N . ILE A 1 99 ? 1.900 -2.495 6.060 1.00 75.88 99 ILE A N 1
ATOM 753 C CA . ILE A 1 99 ? 2.856 -3.536 6.424 1.00 75.88 99 ILE A CA 1
ATOM 754 C C . ILE A 1 99 ? 3.583 -3.947 5.147 1.00 75.88 99 ILE A C 1
ATOM 756 O O . ILE A 1 99 ? 2.999 -4.560 4.256 1.00 75.88 99 ILE A O 1
ATOM 760 N N . ALA A 1 100 ? 4.861 -3.603 5.037 1.00 75.06 100 ALA A N 1
ATOM 761 C CA . ALA A 1 100 ? 5.678 -3.950 3.880 1.00 75.06 100 ALA A CA 1
ATOM 762 C C . ALA A 1 100 ? 6.640 -5.100 4.203 1.00 75.06 100 ALA A C 1
ATOM 764 O O . ALA A 1 100 ? 7.266 -5.128 5.261 1.00 75.06 100 ALA A O 1
ATOM 765 N N . ASP A 1 101 ? 6.769 -6.033 3.263 1.00 70.88 101 ASP A N 1
ATOM 766 C CA . ASP A 1 101 ? 7.791 -7.078 3.288 1.00 70.88 101 ASP A CA 1
ATOM 767 C C . ASP A 1 101 ? 9.204 -6.477 3.113 1.00 70.88 101 ASP A C 1
ATOM 769 O O . ASP A 1 101 ? 9.427 -5.596 2.277 1.00 70.88 101 ASP A O 1
ATOM 773 N N . GLY A 1 102 ? 10.160 -6.957 3.911 1.00 56.38 102 GLY A N 1
ATOM 774 C CA . GLY A 1 102 ? 11.467 -6.343 4.176 1.00 56.38 102 GLY A CA 1
ATOM 775 C C . GLY A 1 102 ? 12.482 -6.376 3.030 1.00 56.38 102 GLY A C 1
ATOM 776 O O . GLY A 1 102 ? 13.643 -6.037 3.242 1.00 56.38 102 GLY A O 1
ATOM 777 N N . TYR A 1 103 ? 12.086 -6.771 1.819 1.00 55.94 103 TYR A N 1
ATOM 778 C CA . TYR A 1 103 ? 12.999 -6.818 0.674 1.00 55.94 103 TYR A CA 1
ATOM 779 C C . TYR A 1 103 ? 13.284 -5.434 0.057 1.00 55.94 103 TYR A C 1
ATOM 781 O O . TYR A 1 103 ? 14.305 -5.245 -0.600 1.00 55.94 103 TYR A O 1
ATOM 789 N N . ASN A 1 104 ? 12.426 -4.436 0.297 1.00 54.53 104 ASN A N 1
ATOM 790 C CA . ASN A 1 104 ? 12.575 -3.090 -0.262 1.00 54.53 104 ASN A CA 1
ATOM 791 C C . ASN A 1 104 ? 12.880 -2.060 0.831 1.00 54.53 104 ASN A C 1
ATOM 793 O O . ASN A 1 104 ? 12.044 -1.216 1.142 1.00 54.53 104 ASN A O 1
ATOM 797 N N . ASN A 1 105 ? 14.093 -2.089 1.389 1.00 50.16 105 ASN A N 1
ATOM 798 C CA . ASN A 1 105 ? 14.538 -1.063 2.345 1.00 50.16 105 ASN A CA 1
ATOM 799 C C . ASN A 1 105 ? 14.397 0.365 1.774 1.00 50.16 105 ASN A C 1
ATOM 801 O O . ASN A 1 105 ? 14.023 1.279 2.493 1.00 50.16 105 ASN A O 1
ATOM 805 N N . VAL A 1 106 ? 14.592 0.529 0.458 1.00 51.31 106 VAL A N 1
ATOM 806 C CA . VAL 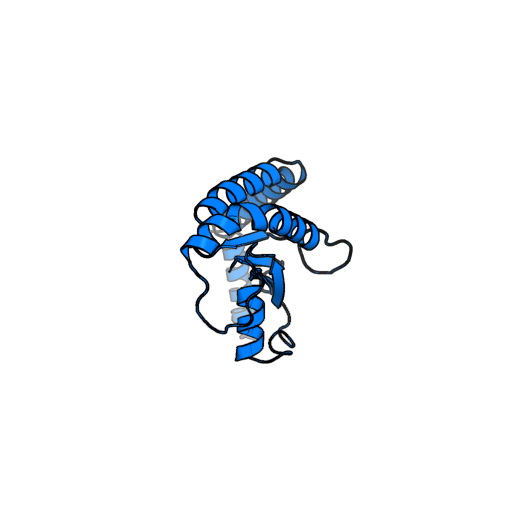A 1 106 ? 14.409 1.806 -0.261 1.00 51.31 106 VAL A CA 1
ATOM 807 C C . VAL A 1 106 ? 12.953 2.295 -0.225 1.00 51.31 106 VAL A C 1
ATOM 809 O O . VAL A 1 106 ? 12.713 3.490 -0.116 1.00 51.31 106 VAL A O 1
ATOM 812 N N . GLN A 1 107 ? 11.970 1.384 -0.257 1.00 55.81 107 GLN A N 1
ATOM 813 C CA . GLN A 1 107 ? 10.556 1.761 -0.143 1.00 55.81 107 GLN A CA 1
ATOM 814 C C . GLN A 1 107 ? 10.179 2.138 1.287 1.00 55.81 107 GLN A C 1
ATOM 816 O O . GLN A 1 107 ? 9.233 2.891 1.458 1.00 55.81 107 GLN A O 1
ATOM 821 N N . ARG A 1 108 ? 10.888 1.644 2.310 1.00 60.00 108 ARG A N 1
ATOM 822 C CA . ARG A 1 108 ? 10.569 1.967 3.705 1.00 60.00 108 ARG A CA 1
ATOM 823 C C . ARG A 1 108 ? 10.786 3.449 3.985 1.00 60.00 108 ARG A C 1
ATOM 825 O O . ARG A 1 108 ? 9.852 4.089 4.440 1.00 60.00 108 ARG A O 1
ATOM 832 N N . ASP A 1 109 ? 11.959 3.978 3.651 1.00 59.38 109 ASP A N 1
ATOM 833 C CA . ASP A 1 109 ? 12.316 5.372 3.944 1.00 59.38 109 ASP A CA 1
ATOM 834 C C . ASP A 1 109 ? 11.475 6.360 3.114 1.00 59.38 109 ASP A C 1
ATOM 836 O O . ASP A 1 109 ? 11.074 7.418 3.597 1.00 59.38 109 ASP A O 1
ATOM 840 N N . GLU A 1 110 ? 11.157 6.008 1.864 1.00 61.16 110 GLU A N 1
ATOM 841 C CA . GLU A 1 110 ? 10.319 6.835 0.987 1.00 61.16 110 GLU A CA 1
ATOM 842 C C . GLU A 1 110 ? 8.834 6.777 1.370 1.00 61.16 110 GLU A C 1
ATOM 844 O O . GLU A 1 110 ? 8.180 7.819 1.405 1.00 61.16 110 GLU A O 1
ATOM 849 N N . VAL A 1 111 ? 8.302 5.596 1.716 1.00 61.50 111 VAL A N 1
ATOM 850 C CA . VAL A 1 111 ? 6.938 5.456 2.256 1.00 61.50 111 VAL A CA 1
ATOM 851 C C . VAL A 1 111 ? 6.837 6.140 3.612 1.00 61.50 111 VAL A C 1
ATOM 853 O O . VAL A 1 111 ? 5.852 6.820 3.858 1.00 61.50 111 VAL A O 1
ATOM 856 N N . GLU A 1 112 ? 7.846 6.021 4.472 1.00 65.38 112 GLU A N 1
ATOM 857 C CA . GLU A 1 112 ? 7.912 6.730 5.749 1.00 65.38 112 GLU A CA 1
ATOM 858 C C . GLU A 1 112 ? 7.884 8.242 5.531 1.00 65.38 112 GLU A C 1
ATOM 860 O O . GLU A 1 112 ? 7.063 8.923 6.138 1.00 65.38 112 GLU A O 1
ATOM 865 N N . LYS A 1 113 ? 8.682 8.768 4.595 1.00 67.00 113 LYS A N 1
ATOM 866 C CA . LYS A 1 113 ? 8.663 10.192 4.247 1.00 67.00 113 LYS A CA 1
ATOM 867 C C . LYS A 1 113 ? 7.300 10.648 3.722 1.00 67.00 113 LYS A C 1
ATOM 869 O O . LYS A 1 113 ? 6.814 11.693 4.142 1.00 67.00 113 LYS A O 1
ATOM 874 N N . LEU A 1 114 ? 6.667 9.860 2.853 1.00 63.12 114 LEU A N 1
ATOM 875 C CA . LEU A 1 114 ? 5.325 10.142 2.338 1.00 63.12 114 LEU A CA 1
ATOM 876 C C . LEU A 1 114 ? 4.256 10.067 3.427 1.00 63.12 114 LEU A C 1
ATOM 878 O O . LEU A 1 114 ? 3.361 10.902 3.441 1.00 63.12 114 LEU A O 1
ATOM 882 N N . VAL A 1 115 ? 4.342 9.098 4.340 1.00 65.12 115 VAL A N 1
ATOM 883 C CA . VAL A 1 115 ? 3.440 8.977 5.490 1.00 65.12 115 VAL A CA 1
ATOM 884 C C . VAL A 1 115 ? 3.632 10.159 6.430 1.00 65.12 115 VAL A C 1
ATOM 886 O O . VAL A 1 115 ? 2.634 10.708 6.877 1.00 65.12 115 VAL A O 1
ATOM 889 N N . ILE A 1 116 ? 4.868 10.597 6.683 1.00 68.62 116 ILE A N 1
ATOM 890 C CA . ILE A 1 1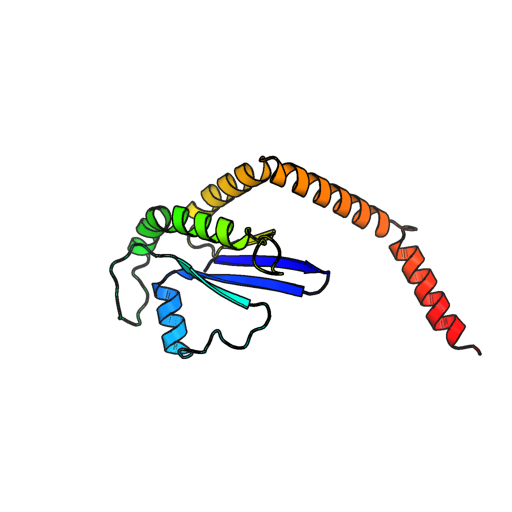16 ? 5.166 11.807 7.461 1.00 68.62 116 ILE A CA 1
ATOM 891 C C . ILE A 1 116 ? 4.547 13.035 6.786 1.00 68.62 116 ILE A C 1
ATOM 893 O O . ILE A 1 116 ? 3.820 13.774 7.437 1.00 68.62 116 ILE A O 1
ATOM 897 N N . GLU A 1 117 ? 4.744 13.210 5.479 1.00 67.19 117 GLU A N 1
ATOM 898 C CA . GLU A 1 117 ? 4.186 14.334 4.717 1.00 67.19 117 GLU A CA 1
ATOM 899 C C . GLU A 1 117 ? 2.644 14.324 4.708 1.00 67.19 117 GLU A C 1
ATOM 901 O O . GLU A 1 117 ? 2.007 15.353 4.934 1.00 67.19 117 GLU A O 1
ATOM 906 N N . LEU A 1 118 ? 2.023 13.148 4.556 1.00 61.44 118 LEU A N 1
ATOM 907 C CA . LEU A 1 118 ? 0.572 12.955 4.692 1.00 61.44 118 LEU A CA 1
ATOM 908 C C . LEU A 1 118 ? 0.078 13.243 6.116 1.00 61.44 118 LEU A C 1
ATOM 910 O O . LEU A 1 118 ? -0.987 13.834 6.298 1.00 61.44 118 LEU A O 1
ATOM 914 N N . MET A 1 119 ? 0.844 12.816 7.121 1.00 63.25 119 MET A N 1
ATOM 915 C CA . MET A 1 119 ? 0.562 13.017 8.540 1.00 63.25 119 MET A CA 1
ATOM 916 C C . MET A 1 119 ? 0.797 14.459 9.008 1.00 63.25 119 MET A C 1
ATOM 918 O O . MET A 1 119 ? 0.317 14.821 10.084 1.00 63.25 119 MET A O 1
ATOM 922 N N . ASP A 1 120 ? 1.536 15.256 8.242 1.00 72.00 120 ASP A N 1
ATOM 923 C CA . ASP A 1 120 ? 1.798 16.673 8.504 1.00 72.00 120 ASP A CA 1
ATOM 924 C C . ASP A 1 120 ? 0.862 17.600 7.706 1.00 72.00 120 ASP A C 1
ATOM 926 O O . ASP A 1 120 ? 0.781 18.794 7.991 1.00 72.00 120 ASP A O 1
ATOM 930 N N . GLY A 1 121 ? 0.085 17.062 6.760 1.00 72.50 121 GLY A N 1
ATOM 931 C CA . GLY A 1 121 ? -1.057 17.761 6.165 1.00 72.50 121 GLY A CA 1
ATOM 932 C C . GLY A 1 121 ? -2.228 17.926 7.148 1.00 72.50 121 GLY A C 1
ATOM 933 O O . GLY A 1 121 ? -2.333 17.199 8.134 1.00 72.50 121 GLY A O 1
ATOM 934 N N . GLU A 1 122 ? -3.165 18.842 6.862 1.00 67.56 122 GLU A N 1
ATOM 935 C CA . GLU A 1 122 ? -4.300 19.170 7.756 1.00 67.56 122 GLU A CA 1
ATOM 936 C C . GLU A 1 122 ? -5.075 17.937 8.254 1.00 67.56 122 GLU A C 1
ATOM 938 O O . GLU A 1 122 ? -5.332 17.806 9.451 1.00 67.56 122 GLU A O 1
ATOM 943 N N . LYS A 1 123 ? -5.389 16.988 7.360 1.00 65.31 123 LYS A N 1
ATOM 944 C CA . LYS A 1 123 ? -6.079 15.736 7.724 1.00 65.31 123 LYS A CA 1
ATOM 945 C C . LYS A 1 123 ? -5.228 14.832 8.621 1.00 65.31 123 LYS A C 1
ATOM 947 O O . LYS A 1 123 ? -5.759 14.160 9.502 1.00 65.31 123 LYS A O 1
ATOM 952 N N . GLY A 1 124 ? -3.915 14.808 8.403 1.00 62.28 124 GLY A N 1
ATOM 953 C CA . GLY A 1 124 ? -2.962 14.053 9.210 1.00 62.28 124 GLY A CA 1
ATOM 954 C C . GLY A 1 124 ? -2.828 14.608 10.626 1.00 62.28 124 GLY A C 1
ATOM 955 O O . GLY A 1 124 ? -2.843 13.847 11.594 1.00 62.28 124 GLY A O 1
ATOM 956 N N . ILE A 1 125 ? -2.798 15.937 10.749 1.00 73.56 125 ILE A N 1
ATOM 957 C CA . ILE A 1 125 ? -2.815 16.653 12.030 1.00 73.56 125 ILE A CA 1
ATOM 958 C C . ILE A 1 125 ? -4.119 16.366 12.786 1.00 73.56 125 ILE A C 1
ATOM 960 O O . ILE A 1 125 ? -4.088 16.045 13.975 1.00 73.56 125 ILE A O 1
ATOM 964 N N . GLU A 1 126 ? -5.267 16.410 12.105 1.00 70.06 126 GLU A N 1
ATOM 965 C CA . GLU A 1 126 ? -6.559 16.062 12.709 1.00 70.06 126 GLU A CA 1
ATOM 966 C C . GLU A 1 126 ? -6.577 14.609 13.221 1.00 70.06 126 GLU A C 1
ATOM 968 O O . GLU A 1 126 ? -6.998 14.344 14.350 1.00 70.06 126 GLU A O 1
ATOM 973 N N . MET A 1 127 ? -6.069 13.667 12.420 1.00 64.94 127 MET A N 1
ATOM 974 C CA . MET A 1 127 ? -5.980 12.251 12.784 1.00 64.94 127 MET A CA 1
ATOM 975 C C . MET A 1 127 ? -5.053 12.029 13.990 1.00 64.94 127 MET A C 1
ATOM 977 O O . MET A 1 127 ? -5.419 11.305 14.917 1.00 64.94 127 MET A O 1
ATOM 981 N N . LYS A 1 128 ? -3.887 12.694 14.026 1.00 67.94 128 LYS A N 1
ATOM 982 C CA . LYS A 1 128 ? -2.955 12.669 15.169 1.00 67.94 128 LYS A CA 1
ATOM 983 C C . LYS A 1 128 ? -3.631 13.157 16.453 1.00 67.94 128 LYS A C 1
ATOM 985 O O . LYS A 1 128 ? -3.491 12.510 17.490 1.00 67.94 128 LYS A O 1
ATOM 990 N N . ASN A 1 129 ? -4.408 14.239 16.384 1.00 73.62 129 ASN A N 1
ATOM 991 C CA . ASN A 1 129 ? -5.130 14.770 17.543 1.00 73.62 129 ASN A CA 1
ATOM 992 C C . ASN A 1 129 ? -6.189 13.787 18.066 1.00 73.62 129 ASN A C 1
ATOM 994 O O . ASN A 1 129 ? -6.257 13.554 19.272 1.00 73.62 129 ASN A O 1
ATOM 998 N N . LYS A 1 130 ? -6.955 13.142 17.174 1.00 64.75 130 LYS A N 1
ATOM 999 C CA . LYS A 1 130 ? -7.928 12.104 17.564 1.00 64.75 130 LYS A CA 1
ATOM 1000 C C . LYS A 1 130 ? -7.253 10.883 18.185 1.00 64.75 130 LYS A C 1
ATOM 1002 O O . LYS A 1 130 ? -7.725 10.377 19.198 1.00 64.75 130 LYS A O 1
ATOM 1007 N N . ILE A 1 131 ? -6.139 10.419 17.614 1.00 65.75 131 ILE A N 1
ATOM 1008 C CA . ILE A 1 131 ? -5.370 9.290 18.163 1.00 65.75 131 ILE A CA 1
ATOM 1009 C C . ILE A 1 131 ? -4.844 9.624 19.562 1.00 65.75 131 ILE A C 1
ATOM 1011 O O . ILE A 1 131 ? -4.956 8.793 20.460 1.00 65.75 131 ILE A O 1
ATOM 1015 N N . MET A 1 132 ? -4.317 10.833 19.768 1.00 74.12 132 MET A N 1
ATOM 1016 C CA . MET A 1 132 ? -3.869 11.287 21.087 1.00 74.12 132 MET A CA 1
ATOM 1017 C C . MET A 1 132 ? -5.022 11.337 22.094 1.00 74.12 132 MET A C 1
ATOM 1019 O O . MET A 1 132 ? -4.867 10.853 23.208 1.00 74.12 132 MET A O 1
ATOM 1023 N N . GLU A 1 133 ? -6.195 11.832 21.696 1.00 76.94 133 GLU A N 1
ATOM 1024 C CA . GLU A 1 133 ? -7.389 11.834 22.548 1.00 76.94 133 GLU A CA 1
ATOM 1025 C C . GLU A 1 133 ? -7.833 10.410 22.923 1.00 76.94 133 GLU A C 1
ATOM 1027 O O . GLU A 1 133 ? -8.135 10.137 24.086 1.00 76.94 133 GLU A O 1
ATOM 1032 N N . TYR A 1 134 ? -7.846 9.476 21.966 1.00 63.34 134 TYR A N 1
ATOM 1033 C CA . TYR A 1 134 ? -8.179 8.076 22.238 1.00 63.34 134 TYR A CA 1
ATOM 1034 C C . TYR A 1 134 ? -7.142 7.384 23.115 1.00 63.34 134 TYR A C 1
ATOM 1036 O O . TYR A 1 134 ? -7.523 6.604 23.985 1.00 63.34 134 TYR A O 1
ATOM 1044 N N . LYS A 1 135 ? -5.855 7.685 22.924 1.00 73.25 135 LYS A N 1
ATOM 1045 C CA . LYS A 1 135 ? -4.779 7.188 23.780 1.00 73.25 135 LYS A CA 1
ATOM 1046 C C . LYS A 1 135 ? -4.982 7.651 25.221 1.00 73.25 135 LYS A C 1
ATOM 1048 O O . LYS A 1 135 ? -5.009 6.805 26.106 1.00 73.25 135 LYS A O 1
ATOM 1053 N N . THR A 1 136 ? -5.223 8.945 25.440 1.00 77.62 136 THR A N 1
ATOM 1054 C CA . THR A 1 136 ? -5.522 9.489 26.773 1.00 77.62 136 THR A CA 1
ATOM 1055 C C . THR A 1 136 ? -6.749 8.815 27.384 1.00 77.62 136 THR A C 1
ATOM 1057 O O . THR A 1 136 ? -6.694 8.353 28.515 1.00 77.62 136 THR A O 1
ATOM 1060 N N . LYS A 1 137 ? -7.841 8.657 26.622 1.00 74.25 137 LYS A N 1
ATOM 1061 C CA . LYS A 1 137 ? -9.055 7.975 27.109 1.00 74.25 137 LYS A CA 1
ATOM 1062 C C . LYS A 1 137 ? -8.817 6.507 27.459 1.00 74.25 137 LYS A C 1
ATOM 1064 O O . LYS A 1 137 ? -9.407 6.013 28.416 1.00 74.25 137 LYS A O 1
ATOM 1069 N N . ALA A 1 138 ? -8.002 5.799 26.680 1.00 67.06 138 ALA A N 1
ATOM 1070 C CA . ALA A 1 138 ? -7.648 4.411 26.949 1.00 67.06 138 ALA A CA 1
ATOM 1071 C C . ALA A 1 138 ? -6.776 4.300 28.208 1.00 67.06 138 ALA A C 1
ATOM 1073 O O . ALA A 1 138 ? -7.038 3.454 29.061 1.00 67.06 138 ALA A O 1
ATOM 1074 N N . GLU A 1 139 ? -5.791 5.185 28.360 1.00 78.25 139 GLU A N 1
ATOM 1075 C CA . GLU A 1 139 ? -4.957 5.277 29.560 1.00 78.25 139 GLU A CA 1
ATOM 1076 C C . GLU A 1 139 ? -5.823 5.571 30.792 1.00 78.25 139 GLU A C 1
ATOM 1078 O O . GLU A 1 139 ? -5.830 4.765 31.721 1.00 78.25 139 GLU A O 1
ATOM 1083 N N . ASP A 1 140 ? -6.661 6.610 30.752 1.00 76.81 140 ASP A N 1
ATOM 1084 C CA . ASP A 1 140 ? -7.590 6.972 31.830 1.00 76.81 140 ASP A CA 1
ATOM 1085 C C . ASP A 1 140 ? -8.532 5.818 32.193 1.00 76.81 140 ASP A C 1
ATOM 1087 O O . ASP A 1 140 ? -8.729 5.516 33.371 1.00 76.81 140 ASP A O 1
ATOM 1091 N N . ALA A 1 141 ? -9.081 5.118 31.196 1.00 64.38 141 ALA A N 1
ATOM 1092 C CA . ALA A 1 141 ? -9.946 3.966 31.430 1.00 64.38 141 ALA A CA 1
ATOM 1093 C C . ALA A 1 141 ? -9.211 2.823 32.145 1.00 64.38 141 ALA A C 1
ATOM 1095 O O . ALA A 1 141 ? -9.824 2.146 32.968 1.00 64.38 141 ALA A O 1
ATOM 1096 N N . THR A 1 142 ? -7.922 2.623 31.852 1.00 73.19 142 THR A N 1
ATOM 1097 C CA . THR A 1 142 ? -7.088 1.537 32.403 1.00 73.19 142 THR A CA 1
ATOM 1098 C C . THR A 1 142 ? -6.349 1.889 33.695 1.00 73.19 142 THR A C 1
ATOM 1100 O O . THR A 1 142 ? -5.754 1.001 34.306 1.00 73.19 142 THR A O 1
ATOM 1103 N N . THR A 1 143 ? -6.395 3.142 34.158 1.00 80.75 143 THR A N 1
ATOM 1104 C CA . THR A 1 143 ? -5.871 3.501 35.486 1.00 80.75 143 THR A CA 1
ATOM 1105 C C . THR A 1 143 ? -6.695 2.854 36.609 1.00 80.75 143 THR A C 1
ATOM 1107 O O . THR A 1 143 ? -7.907 2.691 36.454 1.00 80.75 143 THR A O 1
ATOM 1110 N N . PRO A 1 144 ? -6.093 2.474 37.755 1.00 71.31 144 PRO A N 1
ATOM 1111 C CA . PRO A 1 144 ? -6.837 1.938 38.897 1.00 71.31 144 PRO A CA 1
ATOM 1112 C C . PRO A 1 144 ? -7.961 2.887 39.348 1.00 71.31 144 PRO A C 1
ATOM 1114 O O . PRO A 1 144 ? -7.697 4.022 39.737 1.00 71.31 144 PRO A O 1
ATOM 1117 N N . GLY A 1 145 ? -9.214 2.423 39.291 1.00 67.88 145 GLY A N 1
ATOM 1118 C CA . GLY A 1 145 ? -10.413 3.236 39.567 1.00 67.88 145 GLY A CA 1
ATOM 1119 C C . GLY A 1 145 ? -11.013 3.949 38.344 1.00 67.88 145 GLY A C 1
ATOM 1120 O O . GLY A 1 145 ? -12.064 4.586 38.463 1.00 67.88 145 GLY A O 1
ATOM 1121 N N . GLY A 1 146 ? -10.382 3.809 37.176 1.00 71.81 146 GLY A N 1
ATOM 1122 C CA . GLY A 1 146 ? -10.869 4.272 35.882 1.00 71.81 146 GLY A CA 1
ATOM 1123 C C . GLY A 1 146 ? -12.123 3.536 35.404 1.00 71.81 146 GLY A C 1
ATOM 1124 O O . GLY A 1 146 ? -12.582 2.556 35.997 1.00 71.81 146 GLY A O 1
ATOM 1125 N N . SER A 1 147 ? -12.703 4.010 34.303 1.00 66.31 147 SER A N 1
ATOM 1126 C CA . SER A 1 147 ? -14.000 3.526 33.812 1.00 66.31 147 SER A CA 1
ATOM 1127 C C . SER A 1 147 ? -14.009 2.044 33.411 1.00 66.31 147 SER A C 1
ATOM 1129 O O . SER A 1 147 ? -15.068 1.424 33.471 1.00 66.31 147 SER A O 1
ATOM 1131 N N . LEU A 1 148 ? -12.859 1.435 33.074 1.00 55.00 148 LEU A N 1
ATOM 1132 C CA . LEU A 1 148 ? -12.755 -0.018 32.883 1.00 55.00 148 LEU A CA 1
ATOM 1133 C C . LEU A 1 148 ? -13.025 -0.763 34.193 1.00 55.00 148 LEU A C 1
ATOM 1135 O O . LEU A 1 148 ? -13.816 -1.700 34.198 1.00 55.00 148 LEU A O 1
ATOM 1139 N N . TYR A 1 149 ? -12.415 -0.322 35.296 1.00 60.50 149 TYR A N 1
ATOM 1140 C CA . TYR A 1 149 ? -12.643 -0.899 36.622 1.00 60.50 149 TYR A CA 1
ATOM 1141 C C . TYR A 1 149 ? -14.096 -0.704 37.056 1.00 60.50 149 TYR A C 1
ATOM 1143 O O . TYR A 1 149 ? -14.736 -1.665 37.459 1.00 60.50 149 TYR A O 1
ATOM 1151 N N . GLN A 1 150 ? -14.666 0.486 36.845 1.00 64.88 150 GLN A N 1
ATOM 1152 C CA . GLN A 1 150 ? -16.075 0.759 37.163 1.00 64.88 150 GLN A CA 1
ATOM 1153 C C . GLN A 1 150 ? -17.049 -0.085 36.324 1.00 64.88 150 GLN A C 1
ATOM 1155 O O . GLN A 1 150 ? -18.073 -0.543 36.831 1.00 64.88 150 GLN A O 1
ATOM 1160 N N . ASN A 1 151 ? -16.736 -0.324 35.047 1.00 62.94 151 ASN A N 1
ATOM 1161 C CA . ASN A 1 151 ? -17.544 -1.171 34.170 1.00 62.94 151 ASN A CA 1
ATOM 1162 C C . ASN A 1 151 ? -17.406 -2.658 34.514 1.00 62.94 151 ASN A C 1
ATOM 1164 O O . ASN A 1 151 ? -18.394 -3.383 34.437 1.00 62.94 151 ASN A O 1
ATOM 1168 N N . VAL A 1 152 ? -16.214 -3.112 34.914 1.00 67.50 152 VAL A N 1
ATOM 1169 C CA . VAL A 1 152 ? -15.998 -4.476 35.417 1.00 67.50 152 VAL A CA 1
ATOM 1170 C C . VAL A 1 152 ? -16.726 -4.671 36.746 1.00 67.50 152 VAL A C 1
ATOM 1172 O O . VAL A 1 152 ? -17.439 -5.658 36.889 1.00 67.50 152 VAL A O 1
ATOM 1175 N N . ASP A 1 153 ? -16.656 -3.713 37.669 1.00 70.31 153 ASP A N 1
ATOM 1176 C CA . ASP A 1 153 ? -17.386 -3.753 38.941 1.00 70.31 153 ASP A CA 1
ATOM 1177 C C . ASP A 1 153 ? -18.904 -3.777 38.716 1.00 70.31 153 ASP A C 1
ATOM 1179 O O . ASP A 1 153 ? -19.625 -4.542 39.360 1.00 70.31 153 ASP A O 1
ATOM 1183 N N . LYS A 1 154 ? -19.399 -3.004 37.741 1.00 70.44 154 LYS A N 1
ATOM 1184 C CA . LYS A 1 154 ? -20.810 -3.010 37.340 1.00 70.44 154 LYS A CA 1
ATOM 1185 C C . LYS A 1 154 ? -21.229 -4.333 36.688 1.00 70.44 154 LYS A C 1
ATOM 1187 O O . LYS A 1 154 ? -22.285 -4.856 37.029 1.00 70.44 154 LYS A O 1
ATOM 1192 N N . LEU A 1 155 ? -20.404 -4.906 35.808 1.00 65.12 155 LEU A N 1
ATOM 1193 C CA . LEU A 1 155 ? -20.645 -6.218 35.194 1.00 65.12 155 LEU A CA 1
ATOM 1194 C C . LEU A 1 155 ? -20.654 -7.333 36.250 1.00 65.12 155 LEU A C 1
ATOM 1196 O O . LEU A 1 155 ? -21.507 -8.215 36.215 1.00 65.12 155 LEU A O 1
ATOM 1200 N N . ILE A 1 156 ? -19.729 -7.286 37.210 1.00 70.31 156 ILE A N 1
ATOM 1201 C CA . ILE A 1 156 ? -19.664 -8.222 38.337 1.00 70.31 156 ILE A CA 1
ATOM 1202 C C . ILE A 1 156 ? -20.922 -8.089 39.198 1.00 70.31 156 ILE A C 1
ATOM 1204 O O . ILE A 1 156 ? -21.524 -9.104 39.544 1.00 70.31 156 ILE A O 1
ATOM 1208 N N . ALA A 1 157 ? -21.359 -6.865 39.498 1.00 71.31 157 ALA A N 1
ATOM 1209 C CA . ALA A 1 157 ? -22.598 -6.626 40.228 1.00 71.31 157 ALA A CA 1
ATOM 1210 C C . ALA A 1 157 ? -23.817 -7.171 39.466 1.00 71.31 157 ALA A C 1
ATOM 1212 O O . ALA A 1 157 ? -24.613 -7.897 40.048 1.00 71.31 157 ALA A O 1
ATOM 1213 N N . GLU A 1 158 ? -23.946 -6.902 38.166 1.00 69.88 158 GLU A N 1
ATOM 1214 C CA . GLU A 1 158 ? -25.069 -7.385 37.353 1.00 69.88 158 GLU A CA 1
ATOM 1215 C C . GLU A 1 158 ? -25.079 -8.918 37.220 1.00 69.88 158 GLU A C 1
ATOM 1217 O O . GLU A 1 158 ? -26.131 -9.535 37.362 1.00 69.88 158 GLU A O 1
ATOM 1222 N N . VAL A 1 159 ? -23.925 -9.565 37.028 1.00 65.81 159 VAL A N 1
ATOM 1223 C CA . VAL A 1 159 ? -23.831 -11.029 36.873 1.00 65.81 159 VAL A CA 1
ATOM 1224 C C . VAL A 1 159 ? -23.990 -11.774 38.204 1.00 65.81 159 VAL A C 1
ATOM 1226 O O . VAL A 1 159 ? -24.582 -12.857 38.232 1.00 65.81 159 VAL A O 1
ATOM 1229 N N . LEU A 1 160 ? -23.474 -11.228 39.311 1.00 61.78 160 LEU A N 1
ATOM 1230 C CA . LEU A 1 160 ? -23.557 -11.870 40.628 1.00 61.78 160 LEU A CA 1
ATOM 1231 C C . LEU A 1 160 ? -24.868 -11.563 41.363 1.00 61.78 160 LEU A C 1
ATOM 1233 O O . LEU A 1 160 ? -25.368 -12.436 42.069 1.00 61.78 160 LEU A O 1
ATOM 1237 N N . LEU A 1 161 ? -25.463 -10.377 41.183 1.00 60.25 161 LEU A N 1
ATOM 1238 C CA . LEU A 1 161 ? -26.749 -10.030 41.805 1.00 60.25 161 LEU A CA 1
ATOM 1239 C C . LEU A 1 161 ? -27.948 -10.583 41.022 1.00 60.25 161 LEU A C 1
ATOM 1241 O O . LEU A 1 161 ? -28.952 -10.924 41.640 1.00 60.25 161 LEU A O 1
ATOM 1245 N N . ALA A 1 162 ? -27.843 -10.773 39.699 1.00 57.72 162 ALA A N 1
ATOM 1246 C CA . ALA A 1 162 ? -28.896 -11.427 38.908 1.00 57.72 162 ALA A CA 1
ATOM 1247 C C . ALA A 1 162 ? -29.016 -12.945 39.157 1.00 57.72 162 ALA A C 1
ATOM 1249 O O . ALA A 1 162 ? -29.925 -13.579 38.628 1.00 57.72 162 ALA A O 1
ATOM 1250 N N . ARG A 1 163 ? -28.120 -13.542 39.957 1.00 54.12 163 ARG A N 1
ATOM 1251 C CA . ARG A 1 163 ? -28.178 -14.960 40.359 1.00 54.12 163 ARG A CA 1
ATOM 1252 C C . ARG A 1 163 ? -28.840 -15.213 41.720 1.00 54.12 163 ARG A C 1
ATOM 1254 O O . ARG A 1 163 ? -28.920 -16.371 42.113 1.00 54.12 163 ARG A O 1
ATOM 1261 N N . ASN A 1 164 ? -29.330 -14.176 42.406 1.00 51.56 164 ASN A N 1
ATOM 1262 C CA . ASN A 1 164 ? -29.976 -14.287 43.723 1.00 51.56 164 ASN A CA 1
ATOM 1263 C C . ASN A 1 164 ? -31.451 -13.827 43.743 1.00 51.56 164 ASN A C 1
ATOM 1265 O O . ASN A 1 164 ? -31.914 -13.307 44.759 1.00 51.56 164 ASN A O 1
ATOM 1269 N N . VAL A 1 165 ? -32.200 -14.037 42.655 1.00 48.19 165 VAL A N 1
ATOM 1270 C CA . VAL A 1 165 ? -33.674 -13.927 42.652 1.00 48.19 165 VAL A CA 1
ATOM 1271 C C . VAL A 1 165 ? -34.287 -15.242 42.200 1.00 48.19 165 VAL A C 1
ATOM 1273 O O . VAL A 1 165 ? -33.825 -15.762 41.160 1.00 48.19 165 VAL A O 1
#

Secondary structure (DSSP, 8-state):
-EEEEEEEETTEEEEEEEEEHHHHHHHHHHH-TTTTTT-TTEEEEEE---SPP----S---HHHHHHHHHHHSHHHHHHHHHHHH-GGG-SPPPP-EEEE-TT-HHHHHHHHHHHHHHHHSHHHHHHHHHHHHHHHHHHHHHSTTSHHHHHHHHHHHHHHHTT--

Organism: Quercus lobata (NCBI:txid97700)

Foldseek 3Di:
DKWFWDDDDPPAIAIEAEEEPVVVLLVCVVQHVCNQPDDVRYHYHYFHQQDPDDPDNDDDDLVVSLVRCLVGGPVVVVVVLVVQCPCVPDPTHRTDDMDDDPSHPVCVVVVVVVLVVVLPPPVNVVVVVVVVVVVVLVVQCPPVVHVVVVVVVVVCCCVVVVVPD

Sequence (165 aa):
MVSISADVKPHIFHVSFVNIEYNHKRLLRSTGPNSFDGFSGFNFETIPDGLPHSDADVSQHIPSLAKSLPKTCLVPLCNLITKLNDTSSSNVPPVTTIIADGYNNVQRDEVEKLVIELMDGEKGIEMKNKIMEYKTKAEDATTPGGSLYQNVDKLIAEVLLARNV

pLDDT: mean 71.64, std 10.65, range [45.53, 89.69]